Protein AF-A0A950J963-F1 (afdb_monomer)

Nearest PDB structures (foldseek):
  1vkc-assembly1_A  TM=6.703E-01  e=1.085E-02  Pyrococcus furiosus
  8xjf-assembly1_A-2  TM=7.712E-01  e=2.510E-02  Arabidopsis thaliana
  5nnr-assembly2_E  TM=6.615E-01  e=2.510E-02  Thermochaetoides thermophila
  8xj9-assembly1_A  TM=7.400E-01  e=4.301E-02  Arabidopsis thaliana
  7ovv-assembly1_B  TM=6.170E-01  e=5.465E-02  Arabidopsis thaliana

Mean predicted aligned error: 8.33 Å

Solvent-accessible surface area (backbone atoms only — not com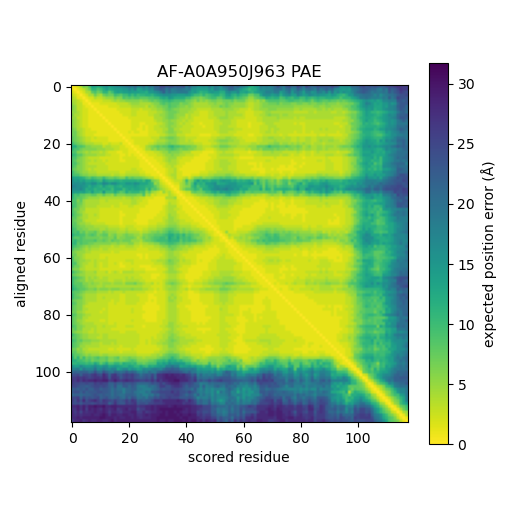parable to full-atom values): 7089 Å² total; per-residue (Å²): 130,88,87,75,81,82,56,62,71,60,54,52,52,49,53,47,41,27,66,67,35,88,82,39,31,40,66,50,76,36,72,41,86,30,99,88,68,57,62,37,84,41,24,40,35,31,34,33,56,43,72,42,96,89,56,90,52,58,34,34,31,60,77,43,76,52,54,45,88,95,35,76,73,41,55,65,51,51,50,49,55,52,39,51,52,23,55,75,73,70,31,54,49,35,48,93,65,29,30,74,50,99,73,89,46,76,40,66,62,67,71,82,77,77,69,84,86,124

Foldseek 3Di:
DDDDDDPVVVVVVVVCCQPPVPQFWHKDFDWDQDPVPGTDTFWMWRWTWDADPVDRAIAIETPDTDGHPPPPVVRVVNVVVVQVVCVVVPHFYQYPQWGDDPPRDTDRCPPPPDDDPD

Structure (mmCIF, N/CA/C/O backbone):
data_AF-A0A950J963-F1
#
_entry.id   AF-A0A950J963-F1
#
loop_
_atom_site.group_PDB
_atom_site.id
_atom_site.type_symbol
_atom_site.label_atom_id
_atom_site.label_alt_id
_atom_site.label_comp_id
_atom_site.label_asym_id
_atom_site.label_entity_id
_atom_site.label_seq_id
_atom_site.pdbx_PDB_ins_code
_atom_site.Cartn_x
_atom_site.Cartn_y
_atom_site.Cartn_z
_atom_site.occupancy
_atom_site.B_iso_or_equiv
_atom_site.auth_seq_id
_atom_site.auth_comp_id
_atom_site.auth_asym_id
_atom_site.auth_atom_id
_atom_site.pdbx_PDB_model_num
ATOM 1 N N . MET A 1 1 ? 23.996 -13.993 7.944 1.00 50.50 1 MET A N 1
ATOM 2 C CA . MET A 1 1 ? 23.082 -13.580 6.858 1.00 50.50 1 MET A CA 1
ATOM 3 C C . MET A 1 1 ? 21.737 -14.232 7.137 1.00 50.50 1 MET A C 1
ATOM 5 O O . MET A 1 1 ? 21.720 -15.429 7.393 1.00 50.50 1 MET A O 1
ATOM 9 N N . LEU A 1 2 ? 20.649 -13.463 7.211 1.00 43.34 2 LEU A N 1
ATOM 10 C CA . LEU A 1 2 ? 19.320 -14.015 7.487 1.00 43.34 2 LEU A CA 1
ATOM 11 C C . LEU A 1 2 ? 18.828 -14.739 6.220 1.00 43.34 2 LEU A C 1
ATOM 13 O O . LEU A 1 2 ? 18.625 -14.097 5.192 1.00 43.34 2 LEU A O 1
ATOM 17 N N . HIS A 1 3 ? 18.692 -16.066 6.263 1.00 61.62 3 HIS A N 1
ATOM 18 C CA . HIS A 1 3 ? 18.125 -16.840 5.156 1.00 61.62 3 HIS A CA 1
ATOM 19 C C . HIS A 1 3 ? 16.601 -16.886 5.295 1.00 61.62 3 HIS A C 1
ATOM 21 O O . HIS A 1 3 ? 16.061 -17.676 6.065 1.00 61.62 3 HIS A O 1
ATOM 27 N N . CYS A 1 4 ? 15.909 -16.030 4.544 1.00 73.38 4 CYS A N 1
ATOM 28 C CA . CYS A 1 4 ? 14.447 -15.960 4.509 1.00 73.38 4 CYS A CA 1
ATOM 29 C C . CYS A 1 4 ? 13.946 -16.274 3.094 1.00 73.38 4 CYS A C 1
ATOM 31 O O . CYS A 1 4 ? 13.696 -15.347 2.321 1.00 73.38 4 CYS A O 1
ATOM 33 N N . PRO A 1 5 ? 13.844 -17.561 2.712 1.00 85.25 5 PRO A N 1
ATOM 34 C CA . PRO A 1 5 ? 13.342 -17.927 1.395 1.00 85.25 5 PRO A CA 1
ATOM 35 C C . PRO A 1 5 ? 11.904 -17.430 1.211 1.00 85.25 5 PRO A C 1
ATOM 37 O O . PRO A 1 5 ? 11.073 -17.512 2.118 1.00 85.25 5 PRO A O 1
ATOM 40 N N . ILE A 1 6 ? 11.607 -16.913 0.018 1.00 85.38 6 ILE A N 1
ATOM 41 C CA . ILE A 1 6 ? 10.263 -16.448 -0.327 1.00 85.38 6 ILE A CA 1
ATOM 42 C C . ILE A 1 6 ? 9.351 -17.665 -0.491 1.00 85.38 6 ILE A C 1
ATOM 44 O O . ILE A 1 6 ? 9.537 -18.486 -1.386 1.00 85.38 6 ILE A O 1
ATOM 48 N N . ALA A 1 7 ? 8.325 -17.762 0.351 1.00 92.31 7 ALA A N 1
ATOM 49 C CA . ALA A 1 7 ? 7.273 -18.757 0.200 1.00 92.31 7 ALA A CA 1
ATOM 50 C C . ALA A 1 7 ? 6.228 -18.265 -0.817 1.00 92.31 7 ALA A C 1
ATOM 52 O O . ALA A 1 7 ? 5.271 -17.587 -0.444 1.00 92.31 7 ALA A O 1
ATOM 53 N N . HIS A 1 8 ? 6.393 -18.624 -2.094 1.00 92.38 8 HIS A N 1
ATOM 54 C CA . HIS A 1 8 ? 5.565 -18.120 -3.203 1.00 92.38 8 HIS A CA 1
ATOM 55 C C . HIS A 1 8 ? 4.053 -18.227 -2.961 1.00 92.38 8 HIS A C 1
ATOM 57 O O . HIS A 1 8 ? 3.327 -17.266 -3.201 1.00 92.38 8 HIS A O 1
ATOM 63 N N . ALA A 1 9 ? 3.580 -19.359 -2.428 1.00 94.38 9 ALA A N 1
ATOM 64 C CA . ALA A 1 9 ? 2.162 -19.560 -2.128 1.00 94.38 9 ALA A CA 1
ATOM 65 C C . ALA A 1 9 ? 1.636 -18.561 -1.083 1.00 94.38 9 ALA A C 1
ATOM 67 O O . ALA A 1 9 ? 0.550 -18.011 -1.248 1.00 94.38 9 ALA A O 1
ATOM 68 N N . LYS A 1 10 ? 2.426 -18.273 -0.038 1.00 93.31 10 LYS A N 1
ATOM 69 C CA . LYS A 1 10 ? 2.069 -17.278 0.983 1.00 93.31 10 LYS A CA 1
ATOM 70 C C . LYS A 1 10 ? 2.074 -15.867 0.405 1.00 93.31 10 LYS A C 1
ATOM 72 O O . LYS A 1 10 ? 1.155 -15.104 0.672 1.00 93.31 10 LYS A O 1
ATOM 77 N N . SER A 1 11 ? 3.075 -15.533 -0.408 1.00 90.62 11 SER A N 1
ATOM 78 C CA . SER A 1 11 ? 3.151 -14.226 -1.067 1.00 90.62 11 SER A CA 1
ATOM 79 C C . SER A 1 11 ? 1.963 -13.986 -1.998 1.00 90.62 11 SER A C 1
ATOM 81 O O . SER A 1 11 ? 1.359 -12.920 -1.947 1.00 90.62 11 SER A O 1
ATOM 83 N N . LEU A 1 12 ? 1.587 -14.982 -2.806 1.00 93.44 12 LEU A N 1
ATOM 84 C CA . LEU A 1 12 ? 0.440 -14.873 -3.705 1.00 93.44 12 LEU A CA 1
ATOM 85 C C . LEU A 1 12 ? -0.881 -14.761 -2.936 1.00 93.44 12 LEU A C 1
ATOM 87 O O . LEU A 1 12 ? -1.715 -13.927 -3.283 1.00 93.44 12 LEU A O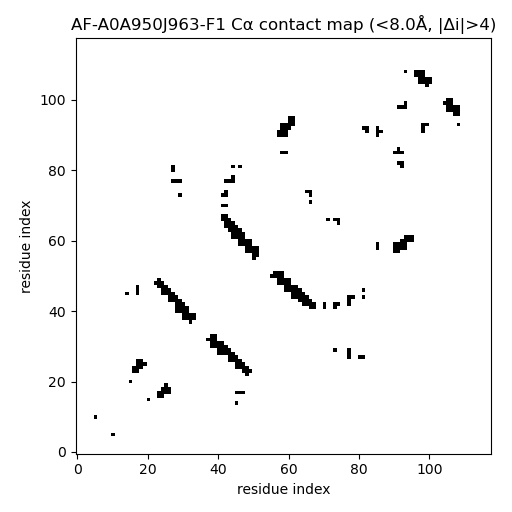 1
ATOM 91 N N . ALA A 1 13 ? -1.061 -15.573 -1.890 1.00 94.56 13 ALA A N 1
ATOM 92 C CA . ALA A 1 13 ? -2.238 -15.494 -1.031 1.00 94.56 13 ALA A CA 1
ATOM 93 C C . ALA A 1 13 ? -2.372 -14.103 -0.398 1.00 94.56 13 ALA A C 1
ATOM 95 O O . ALA A 1 13 ? -3.466 -13.552 -0.369 1.00 94.56 13 ALA A O 1
ATOM 96 N N . GLU A 1 14 ? -1.260 -13.505 0.032 1.00 93.81 14 GLU A N 1
ATOM 97 C CA . GLU A 1 14 ? -1.267 -12.167 0.613 1.00 93.81 14 GLU A CA 1
ATOM 98 C C . GLU A 1 14 ? -1.625 -11.083 -0.405 1.00 93.81 14 GLU A C 1
ATOM 100 O O . GLU A 1 14 ? -2.459 -10.229 -0.114 1.00 93.81 14 GLU A O 1
ATOM 105 N N . VAL A 1 15 ? -1.050 -11.134 -1.610 1.00 93.56 15 VAL A N 1
ATOM 106 C CA . VAL A 1 15 ? -1.408 -10.203 -2.693 1.00 93.56 15 VAL A CA 1
ATOM 107 C C . VAL A 1 15 ? -2.893 -10.318 -3.022 1.00 93.56 15 VAL A C 1
ATOM 109 O O . VAL A 1 15 ? -3.579 -9.303 -3.118 1.00 93.56 15 VAL A O 1
ATOM 112 N N . ARG A 1 16 ? -3.407 -11.549 -3.146 1.00 95.00 16 ARG A N 1
ATOM 113 C CA . ARG A 1 16 ? -4.833 -11.789 -3.385 1.00 95.00 16 ARG A CA 1
ATOM 114 C C . ARG A 1 16 ? -5.680 -11.197 -2.266 1.00 95.00 16 ARG A C 1
ATOM 116 O O . ARG A 1 16 ? -6.653 -10.522 -2.566 1.00 95.00 16 ARG A O 1
ATOM 123 N N . ARG A 1 17 ? -5.296 -11.409 -1.008 1.00 95.25 17 ARG A N 1
ATOM 124 C CA . ARG A 1 17 ? -6.025 -10.885 0.148 1.00 95.25 17 ARG A CA 1
ATOM 125 C C . ARG A 1 17 ? -6.112 -9.360 0.100 1.00 95.25 17 ARG A C 1
ATOM 127 O O . ARG A 1 17 ? -7.198 -8.811 0.190 1.00 95.25 17 ARG A O 1
ATOM 134 N N . VAL A 1 18 ? -4.987 -8.678 -0.127 1.00 94.88 18 VAL A N 1
ATOM 135 C CA . VAL A 1 18 ? -4.937 -7.205 -0.233 1.00 94.88 18 VAL A CA 1
ATOM 136 C C . VAL A 1 18 ? -5.793 -6.666 -1.379 1.00 94.88 18 VAL A C 1
ATOM 138 O O . VAL A 1 18 ? -6.362 -5.593 -1.246 1.00 94.88 18 VAL A O 1
ATOM 141 N N . VAL A 1 19 ? -5.874 -7.369 -2.508 1.00 92.88 19 VAL A N 1
ATOM 142 C CA . VAL A 1 19 ? -6.554 -6.855 -3.710 1.00 92.88 19 VAL A CA 1
ATOM 143 C C . VAL A 1 19 ? -8.025 -7.271 -3.790 1.00 92.88 19 VAL A C 1
ATOM 145 O O . VAL A 1 19 ? -8.826 -6.561 -4.392 1.00 92.88 19 VAL A O 1
ATOM 148 N N . CYS A 1 20 ? -8.389 -8.427 -3.237 1.00 93.12 20 CYS A N 1
ATOM 149 C CA . CYS A 1 20 ? -9.707 -9.028 -3.435 1.00 93.12 20 CYS A CA 1
ATOM 150 C C . CYS A 1 20 ? -10.608 -8.973 -2.199 1.00 93.12 20 CYS A C 1
ATOM 152 O O . CYS A 1 20 ? -11.829 -9.002 -2.360 1.00 93.12 20 CYS A O 1
ATOM 154 N N . ASP A 1 21 ? -10.050 -8.911 -0.989 1.00 93.75 21 ASP A N 1
ATOM 155 C CA . ASP A 1 21 ? -10.860 -8.945 0.226 1.00 93.75 21 ASP A CA 1
ATOM 156 C C . ASP A 1 21 ? -11.315 -7.522 0.567 1.00 93.75 21 ASP A C 1
ATOM 158 O O . ASP A 1 21 ? -10.515 -6.663 0.940 1.00 93.75 21 ASP A O 1
ATOM 162 N N . ARG A 1 22 ? -12.626 -7.289 0.428 1.00 83.12 22 ARG A N 1
ATOM 163 C CA . ARG A 1 22 ? -13.277 -5.967 0.436 1.00 83.12 22 ARG A CA 1
ATOM 164 C C . ARG A 1 22 ? -12.919 -5.075 1.629 1.00 83.12 22 ARG A C 1
ATOM 166 O O . ARG A 1 22 ? -12.830 -3.865 1.459 1.00 83.12 22 ARG A O 1
ATOM 173 N N . ASP A 1 23 ? -12.692 -5.675 2.792 1.00 86.62 23 ASP A N 1
ATOM 174 C CA . ASP A 1 23 ? -12.451 -4.961 4.051 1.00 86.62 23 ASP A CA 1
ATOM 175 C C . ASP A 1 23 ? -11.017 -5.150 4.568 1.00 86.62 23 ASP A C 1
ATOM 177 O O . ASP A 1 23 ? -10.696 -4.770 5.693 1.00 86.62 23 ASP A O 1
ATOM 181 N N . TYR A 1 24 ? -10.144 -5.763 3.763 1.00 92.44 24 TYR A N 1
ATOM 182 C CA . TYR A 1 24 ? -8.775 -6.048 4.176 1.00 92.44 24 TYR A CA 1
ATOM 183 C C . TYR A 1 24 ? -7.789 -4.972 3.730 1.00 92.44 24 TYR A C 1
ATOM 185 O O . TYR A 1 24 ? -6.933 -4.560 4.513 1.00 92.44 24 TYR A O 1
ATOM 193 N N . GLY A 1 25 ? -7.871 -4.521 2.480 1.00 93.25 25 GLY A N 1
ATOM 194 C CA . GLY A 1 25 ? -6.862 -3.634 1.923 1.00 93.25 25 GLY A CA 1
ATOM 195 C C . GLY A 1 25 ? -7.133 -3.194 0.495 1.00 93.25 25 GLY A C 1
ATOM 196 O O . GLY A 1 25 ? -8.203 -3.427 -0.062 1.00 93.25 25 GLY A O 1
ATOM 197 N N . PHE A 1 26 ? -6.143 -2.526 -0.085 1.00 94.44 26 PHE A N 1
ATOM 198 C CA . PHE A 1 26 ? -6.124 -2.175 -1.499 1.00 94.44 26 PHE A CA 1
ATOM 199 C C . PHE A 1 26 ? -4.682 -2.068 -1.997 1.00 94.44 26 PHE A C 1
ATOM 201 O O . PHE A 1 26 ? -3.727 -2.046 -1.220 1.00 94.44 26 PHE A O 1
ATOM 208 N N . ALA A 1 27 ? -4.501 -1.990 -3.314 1.00 96.12 27 ALA A N 1
ATOM 209 C CA . ALA A 1 27 ? -3.190 -1.765 -3.903 1.00 96.12 27 ALA A CA 1
ATOM 210 C C . ALA A 1 27 ? -3.245 -0.725 -5.018 1.00 96.12 27 ALA A C 1
ATOM 212 O O . ALA A 1 27 ? -4.159 -0.723 -5.841 1.00 96.12 27 ALA A O 1
ATOM 213 N N . TYR A 1 28 ? -2.210 0.111 -5.078 1.00 96.00 28 TYR A N 1
ATOM 214 C CA . TYR A 1 28 ? -1.968 1.015 -6.197 1.00 96.00 28 TYR A CA 1
ATOM 215 C C . TYR A 1 28 ? -0.770 0.560 -7.019 1.00 96.00 28 TYR A C 1
ATOM 217 O O . TYR A 1 28 ? 0.218 0.030 -6.495 1.00 96.00 28 TYR A O 1
ATOM 225 N N . LEU A 1 29 ? -0.858 0.817 -8.322 1.00 96.12 29 LEU A N 1
ATOM 226 C CA . LEU A 1 29 ? 0.172 0.535 -9.309 1.00 96.12 29 LEU A CA 1
ATOM 227 C C . LEU A 1 29 ? 0.609 1.848 -9.961 1.00 96.12 29 LEU A C 1
ATOM 229 O O . LEU A 1 29 ? -0.213 2.606 -10.468 1.00 96.12 29 LEU A O 1
ATOM 233 N N . ALA A 1 30 ? 1.913 2.106 -9.974 1.00 96.19 30 ALA A N 1
ATOM 234 C CA . ALA A 1 30 ? 2.498 3.155 -10.791 1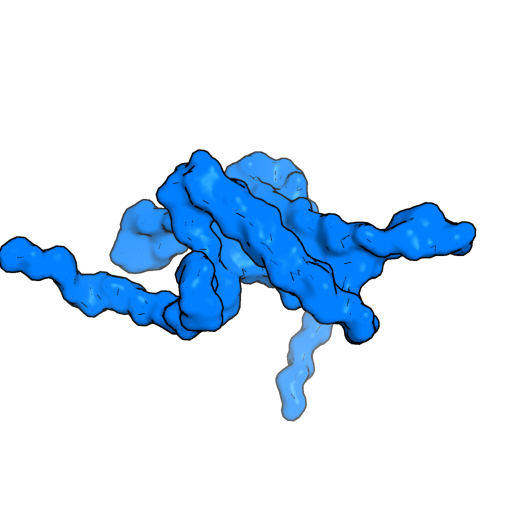.00 96.19 30 ALA A CA 1
ATOM 235 C C . ALA A 1 30 ? 2.851 2.546 -12.145 1.00 96.19 30 ALA A C 1
ATOM 237 O O . ALA A 1 30 ? 3.703 1.656 -12.226 1.00 96.19 30 ALA A O 1
ATOM 238 N N . LEU A 1 31 ? 2.189 3.025 -13.192 1.00 95.44 31 LEU A N 1
ATOM 239 C CA . LEU A 1 31 ? 2.400 2.579 -14.561 1.00 95.44 31 LEU A CA 1
ATOM 240 C C . LEU A 1 31 ? 3.140 3.663 -15.343 1.00 95.44 31 LEU A C 1
ATOM 242 O O . LEU A 1 31 ? 2.844 4.851 -15.216 1.00 95.44 31 LEU A O 1
ATOM 246 N N . GLU A 1 32 ? 4.112 3.248 -16.142 1.00 93.00 32 GLU A N 1
ATOM 247 C CA . GLU A 1 32 ? 4.835 4.103 -17.078 1.00 93.00 32 GLU A CA 1
ATOM 248 C C . GLU A 1 32 ? 4.578 3.613 -18.502 1.00 93.00 32 GLU A C 1
ATOM 250 O O . GLU A 1 32 ? 4.528 2.406 -18.741 1.00 93.00 32 GLU A O 1
ATOM 255 N N . GLY A 1 33 ? 4.400 4.542 -19.444 1.00 91.81 33 GLY A N 1
ATOM 256 C CA . GLY A 1 33 ? 4.262 4.193 -20.854 1.00 91.81 33 GLY A CA 1
ATOM 257 C C . GLY A 1 33 ? 5.523 3.499 -21.366 1.00 91.81 33 GLY A C 1
ATOM 258 O O . GLY A 1 33 ? 6.628 4.015 -21.206 1.00 91.81 33 GLY A O 1
ATOM 259 N N . ASP A 1 34 ? 5.350 2.340 -21.990 1.00 84.06 34 ASP A N 1
ATOM 260 C CA . ASP A 1 34 ? 6.419 1.575 -22.623 1.00 84.06 34 ASP A CA 1
ATOM 261 C C . ASP A 1 34 ? 6.026 1.325 -24.079 1.00 84.06 34 ASP A C 1
ATOM 263 O O . ASP A 1 34 ? 4.995 0.718 -24.360 1.00 84.06 34 ASP A O 1
ATOM 267 N N . SER A 1 35 ? 6.838 1.787 -25.027 1.00 76.25 35 SER A N 1
ATOM 268 C CA . SER A 1 35 ? 6.534 1.651 -26.455 1.00 76.25 35 SER A CA 1
ATOM 269 C C . SER A 1 35 ? 6.498 0.199 -26.941 1.00 76.25 35 SER A C 1
ATOM 271 O O . SER A 1 35 ? 5.934 -0.066 -28.000 1.00 76.25 35 SER A O 1
ATOM 273 N N . ARG A 1 36 ? 7.075 -0.746 -26.187 1.00 77.94 36 ARG A N 1
ATOM 274 C CA . ARG A 1 36 ? 7.096 -2.178 -26.521 1.00 77.94 36 ARG A CA 1
ATOM 275 C C . ARG A 1 36 ? 5.966 -2.960 -25.862 1.00 77.94 36 ARG A C 1
ATOM 277 O O . ARG A 1 36 ? 5.517 -3.951 -26.424 1.00 77.94 36 ARG A O 1
ATOM 284 N N . PHE A 1 37 ? 5.535 -2.535 -24.676 1.00 72.81 37 PHE A N 1
ATOM 285 C CA . PHE A 1 37 ? 4.594 -3.290 -23.836 1.00 72.81 37 PHE A CA 1
ATOM 286 C C . PHE A 1 37 ? 3.319 -2.508 -23.475 1.00 72.81 37 PHE A C 1
ATOM 288 O O . PHE A 1 37 ? 2.490 -2.990 -22.708 1.00 72.81 37 PHE A O 1
ATOM 295 N N . GLY A 1 38 ? 3.147 -1.298 -24.011 1.00 87.25 38 GLY A N 1
ATOM 296 C CA . GLY A 1 38 ? 2.060 -0.376 -23.687 1.00 87.25 38 GLY A CA 1
ATOM 297 C C . GLY A 1 38 ? 2.270 0.289 -22.329 1.00 87.25 38 GLY A C 1
ATOM 298 O O . GLY A 1 38 ? 2.621 1.466 -22.250 1.00 87.25 38 GLY A O 1
ATOM 299 N N . GLN A 1 39 ? 2.075 -0.468 -21.251 1.00 91.50 39 GLN A N 1
ATOM 300 C CA . GLN A 1 39 ? 2.252 0.008 -19.881 1.00 91.50 39 GLN A CA 1
ATOM 301 C C . GLN A 1 39 ? 3.143 -0.940 -19.090 1.00 91.50 39 GLN A C 1
ATOM 303 O O . GLN A 1 39 ? 2.937 -2.152 -19.057 1.00 91.50 39 GLN A O 1
ATOM 308 N N . ARG A 1 40 ? 4.124 -0.363 -18.402 1.00 92.69 40 ARG A N 1
ATOM 309 C CA . ARG A 1 40 ? 5.047 -1.074 -17.528 1.00 92.69 40 ARG A CA 1
ATOM 310 C C . ARG A 1 40 ? 4.781 -0.709 -16.076 1.00 92.69 40 ARG A C 1
ATOM 312 O O . ARG A 1 40 ? 4.758 0.467 -15.720 1.00 92.69 40 ARG A O 1
ATOM 319 N N . LEU A 1 41 ? 4.670 -1.721 -15.218 1.00 93.88 41 LEU A N 1
ATOM 320 C CA . LEU A 1 41 ? 4.651 -1.533 -13.770 1.00 93.88 41 LEU A CA 1
ATOM 321 C C . LEU A 1 41 ? 6.026 -1.057 -13.280 1.00 93.88 41 LEU A C 1
ATOM 323 O O . LEU A 1 41 ? 7.027 -1.760 -13.436 1.00 93.88 41 LEU A O 1
ATOM 327 N N . VAL A 1 42 ? 6.069 0.127 -12.671 1.00 95.81 42 VAL A N 1
ATOM 328 C CA . VAL A 1 42 ? 7.301 0.743 -12.149 1.00 95.81 42 VAL A CA 1
ATOM 329 C C . VAL A 1 42 ? 7.299 0.945 -10.635 1.00 95.81 42 VAL A C 1
ATOM 331 O O . VAL A 1 42 ? 8.324 1.310 -10.060 1.00 95.81 42 VAL A O 1
ATOM 334 N N . GLY A 1 43 ? 6.182 0.671 -9.967 1.00 96.25 43 GLY A N 1
ATOM 335 C CA . GLY A 1 43 ? 6.096 0.662 -8.512 1.00 96.25 43 GLY A CA 1
ATOM 336 C C . GLY A 1 43 ? 4.715 0.266 -8.022 1.00 96.25 43 GLY A C 1
ATOM 337 O O . GLY A 1 43 ? 3.744 0.318 -8.774 1.00 96.25 43 GLY A O 1
ATOM 338 N N . THR A 1 44 ? 4.624 -0.127 -6.759 1.00 97.12 44 THR A N 1
ATOM 339 C CA . THR A 1 44 ? 3.352 -0.468 -6.124 1.00 97.12 44 THR A CA 1
ATOM 340 C C . THR A 1 44 ? 3.416 -0.249 -4.621 1.00 97.12 44 THR A C 1
ATOM 342 O O . THR A 1 44 ? 4.475 -0.384 -4.000 1.00 97.12 44 THR A O 1
ATOM 345 N N . ILE A 1 45 ? 2.264 0.089 -4.053 1.00 96.50 45 ILE A N 1
ATOM 346 C CA . ILE A 1 45 ? 1.998 0.026 -2.622 1.00 96.50 45 ILE A CA 1
ATOM 347 C C . ILE A 1 45 ? 0.774 -0.861 -2.411 1.00 96.50 45 ILE A C 1
ATOM 349 O O . ILE A 1 45 ? -0.230 -0.691 -3.102 1.00 96.50 45 ILE A O 1
ATOM 353 N N . GLY A 1 46 ? 0.880 -1.811 -1.489 1.00 96.81 46 GLY A N 1
ATOM 354 C CA . GLY A 1 46 ? -0.249 -2.564 -0.959 1.00 96.81 46 GLY A CA 1
ATOM 355 C C . GLY A 1 46 ? -0.503 -2.084 0.453 1.00 96.81 46 GLY A C 1
ATOM 356 O O . GLY A 1 46 ? 0.425 -2.076 1.261 1.00 96.81 46 GLY A O 1
ATOM 357 N N . THR A 1 47 ? -1.723 -1.666 0.743 1.00 95.88 47 THR A N 1
ATOM 358 C CA . THR A 1 47 ? -2.141 -1.160 2.047 1.00 95.88 47 THR A CA 1
ATOM 359 C C . THR A 1 47 ? -3.156 -2.106 2.662 1.00 95.88 47 THR A C 1
ATOM 361 O O . THR A 1 47 ? -3.968 -2.705 1.962 1.00 95.88 47 THR A O 1
ATOM 364 N N . ILE A 1 48 ? -3.105 -2.246 3.981 1.00 96.19 48 ILE A N 1
ATOM 365 C CA . ILE A 1 48 ? -4.058 -3.044 4.753 1.00 96.19 48 ILE A CA 1
ATOM 366 C C . ILE A 1 48 ? -4.683 -2.193 5.845 1.00 96.19 48 ILE A C 1
ATOM 368 O O . ILE A 1 48 ? -4.014 -1.323 6.407 1.00 96.19 48 ILE A O 1
ATOM 372 N N . PHE A 1 49 ? -5.952 -2.450 6.131 1.00 94.31 49 PHE A N 1
ATOM 373 C CA . PHE A 1 49 ? -6.684 -1.852 7.235 1.00 94.31 49 PHE A CA 1
ATOM 374 C C . PHE A 1 49 ? -6.506 -2.726 8.475 1.00 94.31 49 PHE A C 1
ATOM 376 O O . PHE A 1 49 ? -6.796 -3.924 8.447 1.00 94.31 49 PHE A O 1
ATOM 383 N N . VAL A 1 50 ? -5.970 -2.157 9.550 1.00 91.94 50 VAL A N 1
ATOM 384 C CA . VAL A 1 50 ? -5.655 -2.905 10.773 1.00 91.94 50 VAL A CA 1
ATOM 385 C C . VAL A 1 50 ? -6.168 -2.177 12.005 1.00 91.94 50 VAL A C 1
ATOM 387 O O . VAL A 1 50 ? -6.201 -0.946 12.041 1.00 91.94 50 VAL A O 1
ATOM 390 N N . SER A 1 51 ? -6.531 -2.953 13.024 1.00 90.94 51 SER A N 1
ATOM 391 C CA . SER A 1 51 ? -6.786 -2.449 14.368 1.00 90.94 51 SER A CA 1
ATOM 392 C C . SER A 1 51 ? -5.490 -2.397 15.178 1.00 90.94 51 SER A C 1
ATOM 394 O O . SER A 1 51 ? -4.583 -3.225 15.023 1.00 90.94 51 SER A O 1
ATOM 396 N N . TRP A 1 52 ? -5.383 -1.402 16.051 1.00 85.12 52 TRP A N 1
ATOM 397 C CA . TRP A 1 52 ? -4.286 -1.298 16.997 1.00 85.12 52 TRP A CA 1
ATOM 398 C C . TRP A 1 52 ? -4.456 -2.321 18.124 1.00 85.12 52 TRP A C 1
ATOM 400 O O . TRP A 1 52 ? -5.434 -2.315 18.848 1.00 85.12 52 TRP A O 1
ATOM 410 N N . TRP A 1 53 ? -3.464 -3.175 18.353 1.00 81.81 53 TRP A N 1
ATOM 411 C CA . TRP A 1 53 ? -3.515 -4.223 19.387 1.00 81.81 53 TRP A CA 1
ATOM 412 C C . TRP A 1 53 ? -3.769 -3.762 20.839 1.00 81.81 53 TRP A C 1
ATOM 414 O O . TRP A 1 53 ? -4.146 -4.590 21.663 1.00 81.81 53 TRP A O 1
ATOM 424 N N . TYR A 1 54 ? -3.555 -2.483 21.173 1.00 81.19 54 TYR A N 1
ATOM 425 C CA . TYR A 1 54 ? -3.747 -1.940 22.526 1.00 81.19 54 TYR A CA 1
ATOM 426 C C . TYR A 1 54 ? -4.990 -1.042 22.638 1.00 81.19 54 TYR A C 1
ATOM 428 O O . TYR A 1 54 ? -5.152 -0.381 23.660 1.00 81.19 54 TYR A O 1
ATOM 436 N N . GLY A 1 55 ? -5.834 -0.951 21.607 1.00 83.62 55 GLY A N 1
ATOM 437 C CA . GLY A 1 55 ? -7.005 -0.077 21.639 1.00 83.62 55 GLY A CA 1
ATOM 438 C C . GLY A 1 55 ? -7.953 -0.292 20.466 1.00 83.62 55 GLY A C 1
ATOM 439 O O . GLY A 1 55 ? -7.795 -1.223 19.687 1.00 83.62 55 GLY A O 1
ATOM 440 N N . ASP A 1 56 ? -8.925 0.602 20.331 1.00 89.06 56 ASP A N 1
ATOM 441 C CA . ASP A 1 56 ? -9.973 0.489 19.306 1.00 89.06 56 ASP A CA 1
ATOM 442 C C . ASP A 1 56 ? -9.656 1.291 18.031 1.00 89.06 56 ASP A C 1
ATOM 444 O O . ASP A 1 56 ? -10.447 1.335 17.086 1.00 89.06 56 ASP A O 1
ATOM 448 N N . ASP A 1 57 ? -8.490 1.941 17.987 1.00 88.44 57 ASP A N 1
ATOM 449 C CA . ASP A 1 57 ? -8.061 2.739 16.843 1.00 88.44 57 ASP A CA 1
ATOM 450 C C . ASP A 1 57 ? -7.755 1.865 15.624 1.00 88.44 57 ASP A C 1
ATOM 452 O O . ASP A 1 57 ? -7.161 0.787 15.724 1.00 88.44 57 ASP A O 1
ATOM 456 N N . HIS A 1 58 ? -8.109 2.382 14.450 1.00 90.88 58 HIS A N 1
ATOM 457 C CA . HIS A 1 58 ? -7.845 1.748 13.165 1.00 90.88 58 HIS A CA 1
ATOM 458 C C . HIS A 1 58 ? -6.988 2.645 12.277 1.00 90.88 58 HIS A C 1
ATOM 460 O O . HIS A 1 58 ? -7.074 3.874 12.331 1.00 90.88 58 HIS A O 1
ATOM 466 N N . PHE A 1 59 ? -6.161 2.031 11.437 1.00 92.31 59 PHE A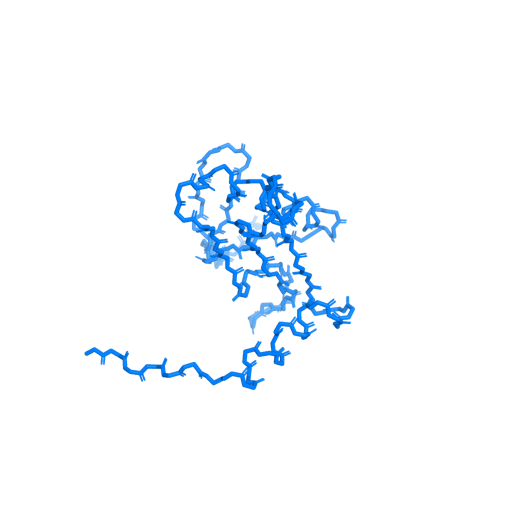 N 1
ATOM 467 C CA . PHE A 1 59 ? -5.297 2.747 10.503 1.00 92.31 59 PHE A CA 1
ATOM 468 C C . PHE A 1 59 ? -4.968 1.898 9.279 1.00 92.31 59 PHE A C 1
ATOM 470 O O . PHE A 1 59 ? -5.034 0.667 9.311 1.00 92.31 59 PHE A O 1
ATOM 477 N N . PHE A 1 60 ? -4.570 2.566 8.198 1.00 94.25 60 PHE A N 1
ATOM 478 C CA . PHE A 1 60 ? -3.949 1.897 7.063 1.00 94.25 60 PHE A CA 1
ATOM 479 C C . PHE A 1 60 ? -2.443 1.779 7.269 1.00 94.25 60 PHE A 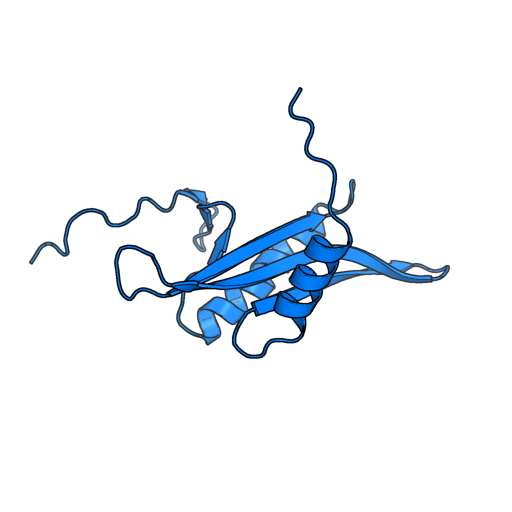C 1
ATOM 481 O O . PHE A 1 60 ? -1.796 2.719 7.734 1.00 94.25 60 PHE A O 1
ATOM 488 N N . THR A 1 61 ? -1.864 0.652 6.868 1.00 94.12 61 THR A N 1
ATOM 489 C CA . THR A 1 61 ? -0.410 0.448 6.856 1.00 94.12 61 THR A CA 1
ATOM 490 C C . THR A 1 61 ? 0.050 -0.292 5.613 1.00 94.12 61 THR A C 1
ATOM 492 O O . THR A 1 61 ? -0.749 -0.965 4.962 1.00 94.12 61 THR A O 1
ATOM 495 N N . ASP A 1 62 ? 1.321 -0.145 5.244 1.00 93.69 62 ASP A N 1
ATOM 496 C CA . ASP A 1 62 ? 1.877 -0.834 4.087 1.00 93.69 62 ASP A CA 1
ATOM 497 C C . ASP A 1 62 ? 2.135 -2.314 4.381 1.00 93.69 62 ASP A C 1
ATOM 499 O O . ASP A 1 62 ? 2.771 -2.696 5.362 1.00 93.69 62 ASP A O 1
ATOM 503 N N . ARG A 1 63 ? 1.666 -3.165 3.472 1.00 94.00 63 ARG A N 1
ATOM 504 C CA . ARG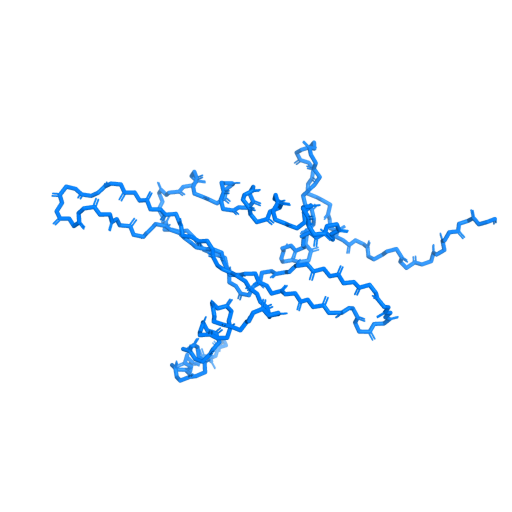 A 1 63 ? 2.053 -4.572 3.400 1.00 94.00 63 ARG A CA 1
ATOM 505 C C . ARG A 1 63 ? 3.254 -4.781 2.491 1.00 94.00 63 ARG A C 1
ATOM 507 O O . ARG A 1 63 ? 4.087 -5.648 2.747 1.00 94.00 63 ARG A O 1
ATOM 514 N N . TRP A 1 64 ? 3.335 -3.970 1.442 1.00 93.75 64 TRP A N 1
ATOM 515 C CA . TRP A 1 64 ? 4.519 -3.798 0.617 1.00 93.75 64 TRP A CA 1
ATOM 516 C C . TRP A 1 64 ? 4.561 -2.375 0.076 1.00 93.75 64 TRP A C 1
ATOM 518 O O . TRP A 1 64 ? 3.524 -1.768 -0.198 1.00 93.75 64 TRP A O 1
ATOM 528 N N . PHE A 1 65 ? 5.768 -1.871 -0.155 1.00 94.25 65 PHE A N 1
ATOM 529 C CA . PHE A 1 65 ? 5.972 -0.623 -0.867 1.00 94.25 65 PHE A CA 1
ATOM 530 C C . PHE A 1 65 ? 7.323 -0.639 -1.579 1.00 94.25 65 PHE A C 1
ATOM 532 O O . PHE A 1 65 ? 8.373 -0.701 -0.939 1.00 94.25 65 PHE A O 1
ATOM 539 N N . PHE A 1 66 ? 7.310 -0.605 -2.911 1.00 92.25 66 PHE A N 1
ATOM 540 C CA . PHE A 1 66 ? 8.541 -0.577 -3.697 1.00 92.25 66 PHE A CA 1
ATOM 541 C C . PHE A 1 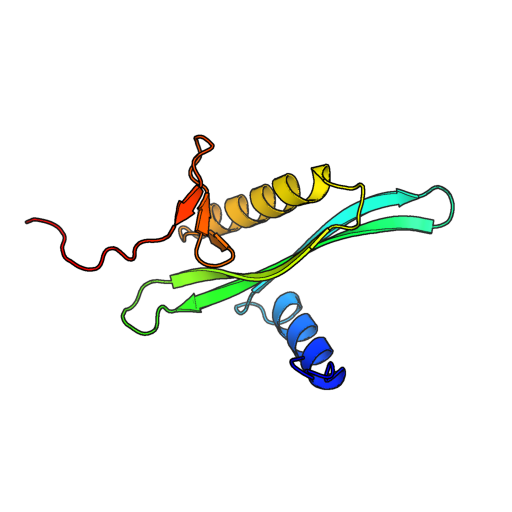66 ? 8.368 0.149 -5.029 1.00 92.25 66 PHE A C 1
ATOM 543 O O . PHE A 1 66 ? 7.288 0.208 -5.616 1.00 92.25 66 PHE A O 1
ATOM 550 N N . THR A 1 67 ? 9.481 0.680 -5.527 1.00 95.75 67 THR A N 1
ATOM 551 C CA . THR A 1 67 ? 9.600 1.318 -6.840 1.00 95.75 67 THR A CA 1
ATOM 552 C C . THR A 1 67 ? 10.846 0.800 -7.535 1.00 95.75 67 THR A C 1
ATOM 554 O O . THR A 1 67 ? 11.862 0.569 -6.876 1.00 95.75 67 THR A O 1
ATOM 557 N N . LEU A 1 68 ? 10.806 0.671 -8.858 1.00 94.00 68 LEU A N 1
ATOM 558 C CA . LEU A 1 68 ? 11.982 0.288 -9.628 1.00 94.00 68 LEU A CA 1
ATOM 559 C C . LEU A 1 68 ? 13.092 1.357 -9.528 1.00 94.00 68 LEU A C 1
ATOM 561 O O . LEU A 1 68 ? 12.800 2.557 -9.426 1.00 94.00 68 LEU A O 1
ATOM 565 N N . PRO A 1 69 ? 14.375 0.952 -9.598 1.00 93.75 69 PRO A N 1
ATOM 566 C CA . PRO A 1 69 ? 15.490 1.890 -9.693 1.00 93.75 69 PRO A CA 1
ATOM 567 C C . PRO A 1 69 ? 15.291 2.900 -10.833 1.00 93.75 69 PRO A C 1
ATOM 569 O O . PRO A 1 69 ? 14.822 2.556 -11.914 1.00 93.75 69 PRO A O 1
ATOM 572 N N . GLY A 1 70 ? 15.622 4.171 -10.589 1.00 93.38 70 GLY A N 1
ATOM 573 C CA . GLY A 1 70 ? 15.446 5.247 -11.576 1.00 93.38 70 GLY A CA 1
ATOM 574 C C . GLY A 1 70 ? 14.015 5.791 -11.712 1.00 93.38 70 GLY A C 1
ATOM 575 O O . GLY A 1 70 ? 13.777 6.664 -12.546 1.00 93.38 70 GLY A O 1
ATOM 576 N N . ARG A 1 71 ? 13.061 5.332 -10.888 1.00 93.94 71 ARG A N 1
ATOM 577 C CA . ARG A 1 71 ? 11.654 5.786 -10.893 1.00 93.94 71 ARG A CA 1
ATOM 578 C C . ARG A 1 71 ? 11.241 6.427 -9.570 1.00 93.94 71 ARG A C 1
ATOM 580 O O . ARG A 1 71 ? 10.169 6.174 -9.031 1.00 93.94 71 ARG A O 1
ATOM 587 N N . ARG A 1 72 ? 12.097 7.320 -9.056 1.00 90.06 72 ARG A N 1
ATOM 588 C CA . ARG A 1 72 ? 11.894 8.023 -7.771 1.00 90.06 72 ARG A CA 1
ATOM 589 C C . ARG A 1 72 ? 10.587 8.823 -7.701 1.00 90.06 72 ARG A C 1
ATOM 591 O O . ARG A 1 72 ? 10.088 9.063 -6.609 1.00 90.06 72 ARG A O 1
ATOM 598 N N . TRP A 1 73 ? 10.027 9.212 -8.847 1.00 92.19 73 TRP A N 1
ATOM 599 C CA . TRP A 1 73 ? 8.751 9.922 -8.931 1.00 92.19 73 TRP A CA 1
ATOM 600 C C . TRP A 1 73 ? 7.552 9.071 -8.482 1.00 92.19 73 TRP A C 1
ATOM 602 O O . TRP A 1 73 ? 6.554 9.631 -8.031 1.00 92.19 73 TRP A O 1
ATOM 612 N N . ALA A 1 74 ? 7.634 7.738 -8.588 1.00 94.56 74 ALA A N 1
ATOM 613 C CA . ALA A 1 74 ? 6.508 6.845 -8.324 1.00 94.56 74 ALA A CA 1
ATOM 614 C C . ALA A 1 74 ? 6.151 6.790 -6.833 1.00 94.56 74 ALA A C 1
ATOM 616 O O . ALA A 1 74 ? 4.977 6.832 -6.480 1.00 94.56 74 ALA A O 1
ATOM 617 N N . GLY A 1 75 ? 7.156 6.764 -5.952 1.00 92.44 75 GLY A N 1
ATOM 618 C CA . GLY A 1 75 ? 6.960 6.607 -4.509 1.00 92.44 75 GLY A CA 1
ATOM 619 C C . GLY A 1 75 ? 6.065 7.691 -3.892 1.00 92.44 75 GLY A C 1
ATOM 620 O O . GLY A 1 75 ? 5.043 7.355 -3.298 1.00 92.44 75 GLY A O 1
ATOM 621 N N . PRO A 1 76 ? 6.384 8.990 -4.059 1.00 91.88 76 PRO A N 1
ATOM 622 C CA . PRO A 1 76 ? 5.552 10.071 -3.536 1.00 91.88 76 PRO A CA 1
ATOM 623 C C . PRO A 1 76 ? 4.117 10.072 -4.075 1.00 91.88 76 PRO A C 1
ATOM 625 O O . PRO A 1 76 ? 3.213 10.445 -3.335 1.00 91.88 76 PRO A O 1
ATOM 628 N N . ARG A 1 77 ? 3.902 9.653 -5.330 1.00 93.62 77 ARG A N 1
ATOM 629 C CA . ARG A 1 77 ? 2.561 9.579 -5.933 1.00 93.62 77 ARG A CA 1
ATOM 630 C C . ARG A 1 77 ? 1.750 8.419 -5.365 1.00 93.62 77 ARG A C 1
ATOM 632 O O . ARG A 1 77 ? 0.629 8.636 -4.938 1.00 93.62 77 ARG A O 1
ATOM 639 N N . LEU A 1 78 ? 2.345 7.229 -5.267 1.00 95.62 78 LEU A N 1
ATOM 640 C CA . LEU A 1 78 ? 1.714 6.064 -4.634 1.00 95.62 78 LEU A CA 1
ATOM 641 C C . LEU A 1 78 ? 1.289 6.362 -3.190 1.00 95.62 78 LEU A C 1
ATOM 643 O O . LEU A 1 78 ? 0.183 6.020 -2.787 1.00 95.62 78 LEU A O 1
ATOM 647 N N . LEU A 1 79 ? 2.151 7.041 -2.427 1.00 94.12 79 LEU A N 1
ATOM 648 C CA . LEU A 1 79 ? 1.831 7.469 -1.064 1.00 94.12 79 LEU A CA 1
ATOM 649 C C . LEU A 1 79 ? 0.717 8.516 -1.018 1.00 94.12 79 LEU A C 1
ATOM 651 O O . LEU A 1 79 ? -0.100 8.470 -0.108 1.00 94.12 79 LEU A O 1
ATOM 655 N N . ALA A 1 80 ? 0.695 9.462 -1.959 1.00 91.12 80 ALA A N 1
ATOM 656 C CA . ALA A 1 80 ? -0.342 10.488 -2.011 1.00 91.12 80 ALA A CA 1
ATOM 657 C C . ALA A 1 80 ? -1.724 9.882 -2.294 1.00 91.12 80 ALA A C 1
ATOM 659 O O . ALA A 1 80 ? -2.680 10.236 -1.612 1.00 91.12 80 ALA A O 1
ATOM 660 N N . GLU A 1 81 ? -1.813 8.934 -3.229 1.00 94.62 81 GLU A N 1
ATOM 661 C CA . GLU A 1 81 ? -3.059 8.212 -3.521 1.00 94.62 81 GLU A CA 1
ATOM 662 C C . GLU A 1 81 ? -3.521 7.378 -2.316 1.00 94.62 81 GLU A C 1
ATOM 664 O O . GLU A 1 81 ? -4.679 7.447 -1.906 1.00 94.62 81 GLU A O 1
ATOM 669 N N . ALA A 1 82 ? -2.604 6.644 -1.676 1.00 94.00 82 ALA A N 1
ATOM 670 C CA . ALA A 1 82 ? -2.927 5.872 -0.478 1.00 94.00 82 ALA A CA 1
ATOM 671 C C . ALA A 1 82 ? -3.394 6.761 0.693 1.00 94.00 82 ALA A C 1
ATOM 673 O O . ALA A 1 82 ? -4.346 6.411 1.391 1.00 94.00 82 ALA A O 1
ATOM 674 N N . ASP A 1 83 ? -2.751 7.915 0.904 1.00 92.38 83 ASP A N 1
ATOM 675 C CA . ASP A 1 83 ? -3.135 8.886 1.938 1.00 92.38 83 ASP A CA 1
ATOM 676 C C . ASP A 1 83 ? -4.494 9.529 1.626 1.00 92.38 83 ASP A C 1
ATOM 678 O O . ASP A 1 83 ? -5.292 9.750 2.534 1.00 92.38 83 ASP A O 1
ATOM 682 N N . ALA A 1 84 ? -4.802 9.779 0.350 1.00 91.06 84 ALA A N 1
ATOM 683 C CA . ALA A 1 84 ? -6.105 10.292 -0.060 1.00 91.06 84 ALA A CA 1
ATOM 684 C C . ALA A 1 84 ? -7.245 9.324 0.303 1.00 91.06 84 ALA A C 1
ATOM 686 O O . ALA A 1 84 ? -8.256 9.765 0.851 1.00 91.06 84 ALA A O 1
ATOM 687 N N . ILE A 1 85 ? -7.065 8.013 0.090 1.00 91.31 85 ILE A N 1
ATOM 688 C CA . ILE A 1 85 ? -8.044 7.001 0.526 1.00 91.31 85 ILE A CA 1
ATOM 689 C C . ILE A 1 85 ? -8.155 6.952 2.047 1.00 91.31 85 ILE A C 1
ATOM 691 O O . ILE A 1 85 ? -9.265 6.982 2.576 1.00 91.31 85 ILE A O 1
ATOM 695 N N . ALA A 1 86 ? -7.028 6.924 2.761 1.00 91.19 86 ALA A N 1
ATOM 696 C CA . ALA A 1 86 ? -7.040 6.897 4.221 1.00 91.19 86 ALA A CA 1
ATOM 697 C C . ALA A 1 86 ? -7.817 8.095 4.799 1.00 91.19 86 ALA A C 1
ATOM 699 O O . ALA A 1 86 ? -8.695 7.923 5.647 1.00 91.19 86 ALA A O 1
ATOM 700 N N . ARG A 1 87 ? -7.594 9.296 4.248 1.00 90.50 87 ARG A N 1
ATOM 701 C CA . ARG A 1 87 ? -8.349 10.508 4.601 1.00 90.50 87 ARG A CA 1
ATOM 702 C C . ARG A 1 87 ? -9.829 10.418 4.259 1.00 90.50 87 ARG A C 1
ATOM 704 O O . ARG A 1 87 ? -10.636 10.871 5.063 1.00 90.50 87 ARG A O 1
ATOM 711 N N . ALA A 1 88 ? -10.189 9.843 3.112 1.00 91.19 88 ALA A N 1
ATOM 712 C CA . ALA A 1 88 ? -11.589 9.648 2.736 1.00 91.19 88 ALA A CA 1
ATOM 713 C C . ALA A 1 88 ? -12.325 8.699 3.700 1.00 91.19 88 ALA A C 1
ATOM 715 O O . ALA A 1 88 ? -13.509 8.889 3.958 1.00 91.19 88 ALA A O 1
ATOM 716 N N . VAL A 1 89 ? -11.614 7.719 4.267 1.00 90.62 89 VAL A N 1
ATOM 717 C CA . VAL A 1 89 ? -12.129 6.797 5.297 1.00 90.62 89 VAL A CA 1
ATOM 718 C C . VAL A 1 89 ? -12.071 7.410 6.708 1.00 90.62 89 VAL A C 1
ATOM 720 O O . VAL A 1 89 ? -12.723 6.920 7.624 1.00 90.62 89 VAL A O 1
ATOM 723 N N . GLY A 1 90 ? -11.325 8.501 6.901 1.00 90.12 90 GLY A N 1
ATOM 724 C CA . GLY A 1 90 ? -11.186 9.175 8.194 1.00 90.12 90 GLY A CA 1
ATOM 725 C C . GLY A 1 90 ? -10.163 8.534 9.137 1.00 90.12 90 GLY A C 1
ATOM 726 O O . GLY A 1 90 ? -10.215 8.771 10.341 1.00 90.12 90 GLY A O 1
ATOM 727 N N . VAL A 1 91 ? -9.221 7.746 8.613 1.00 90.38 91 VAL A N 1
ATOM 728 C CA . VAL A 1 91 ? -8.172 7.063 9.394 1.00 90.38 91 VAL A CA 1
ATOM 729 C C . VAL A 1 91 ? -6.772 7.454 8.905 1.00 90.38 91 VAL A C 1
ATOM 731 O O . VAL A 1 91 ? -6.611 7.862 7.752 1.00 90.38 91 VAL A O 1
ATOM 734 N N . PRO A 1 92 ? -5.719 7.360 9.736 1.00 91.62 92 PRO A N 1
ATOM 735 C CA . PRO A 1 92 ? -4.372 7.691 9.290 1.00 91.62 92 PRO A CA 1
ATOM 736 C C . PRO A 1 92 ? -3.771 6.592 8.401 1.00 91.62 92 PRO A C 1
ATOM 738 O O . PRO A 1 92 ? -4.047 5.405 8.569 1.00 91.62 92 PRO A O 1
ATOM 741 N N . LEU A 1 93 ? -2.874 6.997 7.498 1.00 90.62 93 LEU A N 1
ATOM 742 C CA . LEU A 1 93 ? -1.928 6.105 6.828 1.00 90.62 93 LEU A CA 1
ATOM 743 C C . LEU A 1 93 ? -0.580 6.128 7.567 1.00 90.62 93 LEU A C 1
ATOM 745 O O . LEU A 1 93 ? 0.050 7.182 7.701 1.00 90.62 93 LEU A O 1
ATOM 749 N N . ILE A 1 94 ? -0.119 4.961 8.012 1.00 90.25 94 ILE A N 1
ATOM 750 C CA . ILE A 1 94 ? 1.150 4.763 8.719 1.00 90.25 94 ILE A CA 1
ATOM 751 C C . ILE A 1 94 ? 2.019 3.817 7.893 1.00 90.25 94 ILE A C 1
ATOM 753 O O . ILE A 1 94 ? 1.736 2.632 7.817 1.00 90.25 94 ILE A O 1
ATOM 757 N N . VAL A 1 95 ? 3.101 4.314 7.298 1.00 87.50 95 VAL A N 1
ATOM 758 C CA . VAL A 1 95 ? 3.985 3.517 6.429 1.00 87.50 95 VAL A CA 1
ATOM 759 C C . VAL A 1 95 ? 5.306 3.261 7.134 1.00 87.50 95 VAL A C 1
ATOM 761 O O . VAL A 1 95 ? 5.986 4.212 7.519 1.00 87.50 95 VAL A O 1
ATOM 764 N N . ASN A 1 96 ? 5.703 2.000 7.303 1.00 82.69 96 ASN A N 1
ATOM 765 C CA . ASN A 1 96 ? 6.911 1.608 8.042 1.00 82.69 96 ASN A CA 1
ATOM 766 C C . ASN A 1 96 ? 7.021 2.315 9.411 1.00 82.69 96 ASN A C 1
ATOM 768 O O . ASN A 1 96 ? 8.077 2.842 9.771 1.00 82.69 96 ASN A O 1
ATOM 772 N N . LEU A 1 97 ? 5.901 2.376 10.145 1.00 73.38 97 LEU A N 1
ATOM 773 C CA . LEU A 1 97 ? 5.761 3.066 11.442 1.00 73.38 97 LEU A CA 1
ATOM 774 C C . LEU A 1 97 ? 5.983 4.593 11.393 1.00 73.38 97 LEU A C 1
ATOM 776 O O . LEU A 1 97 ? 6.216 5.244 12.417 1.00 73.38 97 LEU A O 1
ATOM 780 N N . LYS A 1 98 ? 5.914 5.192 10.204 1.00 73.50 98 LYS A N 1
ATOM 781 C CA . LYS A 1 98 ? 6.089 6.628 9.982 1.00 73.50 98 LYS A CA 1
ATOM 782 C C . LYS A 1 98 ? 4.819 7.216 9.387 1.00 73.50 98 LYS A C 1
ATOM 784 O O . LYS A 1 98 ? 4.242 6.662 8.454 1.00 73.50 98 LYS A O 1
ATOM 789 N N . GLN A 1 99 ? 4.423 8.379 9.888 1.00 64.12 99 GLN A N 1
ATOM 790 C CA . GLN A 1 99 ? 3.321 9.152 9.333 1.00 64.12 99 GLN A CA 1
ATOM 791 C C . GLN A 1 99 ? 3.885 10.414 8.684 1.00 64.12 99 GLN A C 1
ATOM 793 O O . GLN A 1 99 ? 4.671 11.159 9.280 1.00 64.12 99 GLN A O 1
ATOM 798 N N . ARG A 1 100 ? 3.499 10.661 7.433 1.00 59.72 100 ARG A N 1
ATOM 799 C CA . ARG A 1 100 ? 3.882 11.882 6.725 1.00 59.72 100 ARG A CA 1
ATOM 800 C C . ARG A 1 100 ? 2.831 12.951 7.007 1.00 59.72 100 ARG A C 1
ATOM 802 O O . ARG A 1 100 ? 1.677 12.788 6.625 1.00 59.72 100 ARG A O 1
ATOM 809 N N . ARG A 1 101 ? 3.214 14.045 7.669 1.00 55.59 101 ARG A N 1
ATOM 810 C CA . ARG A 1 101 ? 2.359 15.239 7.757 1.00 55.59 101 ARG A CA 1
ATOM 811 C C . ARG A 1 101 ? 2.530 16.102 6.505 1.00 55.59 101 ARG A C 1
ATOM 813 O O . ARG A 1 101 ? 3.548 16.025 5.816 1.00 55.59 101 ARG A O 1
ATOM 820 N N . THR A 1 102 ? 1.516 16.915 6.215 1.00 49.88 102 THR A N 1
ATOM 821 C CA . THR A 1 102 ? 1.385 17.803 5.042 1.00 49.88 102 THR A CA 1
ATOM 822 C C . THR A 1 102 ? 2.563 18.767 4.832 1.00 49.88 102 THR A C 1
ATOM 824 O O . THR A 1 102 ? 2.734 19.287 3.735 1.00 49.88 102 THR A O 1
ATOM 827 N N . THR A 1 103 ? 3.426 18.959 5.831 1.00 44.66 103 THR A N 1
ATOM 828 C CA . THR A 1 103 ? 4.573 19.875 5.814 1.00 44.66 103 THR A CA 1
ATOM 829 C C . THR A 1 103 ? 5.917 19.147 5.886 1.00 44.66 103 THR A C 1
ATOM 831 O O . THR A 1 103 ? 6.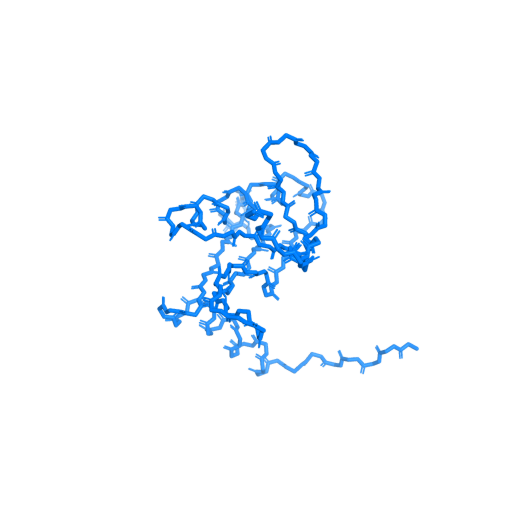629 19.303 6.862 1.00 44.66 103 THR A O 1
ATOM 834 N N . ALA A 1 104 ? 6.288 18.351 4.873 1.00 43.94 104 ALA A N 1
ATOM 835 C CA . ALA A 1 104 ? 7.630 17.757 4.648 1.00 43.94 104 ALA A CA 1
ATOM 836 C C . ALA A 1 104 ? 8.312 16.959 5.797 1.00 43.94 104 ALA A C 1
ATOM 838 O O . ALA A 1 104 ? 9.298 16.265 5.549 1.00 43.94 104 ALA A O 1
ATOM 839 N N . ALA A 1 105 ? 7.794 16.986 7.020 1.00 46.31 105 ALA A N 1
ATOM 840 C CA . ALA A 1 105 ? 8.342 16.357 8.199 1.00 46.31 105 ALA A CA 1
ATOM 841 C C . ALA A 1 105 ? 7.763 14.947 8.315 1.00 46.31 105 ALA A C 1
ATOM 843 O O . ALA A 1 105 ? 6.550 14.739 8.419 1.00 46.31 105 ALA A O 1
ATOM 844 N N . VAL A 1 106 ? 8.654 13.961 8.276 1.00 46.78 106 VAL A N 1
ATOM 845 C CA . VAL A 1 106 ? 8.338 12.582 8.634 1.00 46.78 106 VAL A CA 1
ATOM 846 C C . VAL A 1 106 ? 8.272 12.527 10.155 1.00 46.78 106 VAL A C 1
ATOM 848 O O . VAL A 1 106 ? 9.294 12.653 10.827 1.00 46.78 106 VAL A O 1
ATOM 851 N N . THR A 1 107 ? 7.077 12.360 10.709 1.00 48.81 107 THR A N 1
ATOM 852 C CA . THR A 1 107 ? 6.912 12.110 12.139 1.00 48.81 107 THR A CA 1
ATOM 853 C C . THR A 1 107 ? 6.936 10.598 12.322 1.00 48.81 107 THR A C 1
ATOM 855 O O . THR A 1 107 ? 6.125 9.877 11.740 1.00 48.81 107 THR A O 1
ATOM 858 N N . PHE A 1 108 ? 7.891 10.086 13.101 1.00 48.22 108 PHE A N 1
ATOM 859 C CA . PHE A 1 108 ? 7.712 8.754 13.676 1.00 48.22 108 PHE A CA 1
ATOM 860 C C . PHE A 1 108 ? 6.390 8.787 14.424 1.00 48.22 108 PHE A C 1
ATOM 862 O O . PHE A 1 108 ? 6.176 9.733 15.187 1.00 48.22 108 PHE A O 1
ATOM 869 N N . VAL A 1 109 ? 5.516 7.805 14.203 1.00 49.72 109 VAL A N 1
ATOM 870 C CA . VAL A 1 109 ? 4.341 7.664 15.059 1.00 49.72 109 VAL A CA 1
ATOM 871 C C . VAL A 1 109 ? 4.888 7.279 16.425 1.00 49.72 109 VAL A C 1
ATOM 873 O O . VAL A 1 109 ? 5.076 6.108 16.732 1.00 49.72 109 VAL A O 1
ATOM 876 N N . LYS A 1 110 ? 5.230 8.287 17.233 1.00 39.94 110 LYS A N 1
ATOM 877 C CA .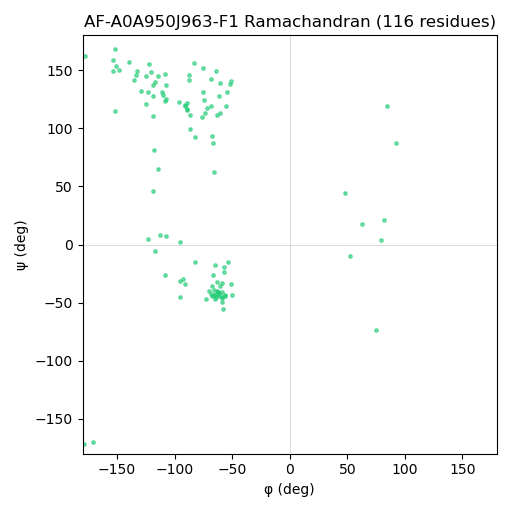 LYS A 1 110 ? 5.172 8.142 18.673 1.00 39.94 110 LYS A CA 1
ATOM 878 C C . LYS A 1 110 ? 3.701 7.837 18.900 1.00 39.94 110 LYS A C 1
ATOM 880 O O . LYS A 1 110 ? 2.883 8.704 18.574 1.00 39.94 110 LYS A O 1
ATOM 885 N N . PRO A 1 111 ? 3.339 6.627 19.357 1.00 40.06 111 PRO A N 1
ATOM 886 C CA . PRO A 1 111 ? 1.991 6.461 19.846 1.00 40.06 111 PRO A CA 1
ATOM 887 C C . PRO A 1 111 ? 1.784 7.594 20.851 1.00 40.06 111 PRO A C 1
ATOM 889 O O . PRO A 1 111 ? 2.725 7.961 21.567 1.00 40.06 111 PRO A O 1
ATOM 892 N N . ALA A 1 112 ? 0.599 8.194 20.868 1.00 43.88 112 ALA A N 1
ATOM 893 C CA . ALA A 1 112 ? 0.181 9.010 21.997 1.00 43.88 112 ALA A CA 1
ATOM 894 C C . ALA A 1 112 ? 0.024 8.071 23.208 1.00 43.88 112 ALA A C 1
ATOM 896 O O . ALA A 1 112 ? -1.062 7.841 23.719 1.00 43.88 112 ALA A O 1
ATOM 897 N N . LEU A 1 113 ? 1.123 7.436 23.618 1.00 38.03 113 LEU A N 1
ATOM 898 C CA . LEU A 1 113 ? 1.277 6.859 24.924 1.00 38.03 113 LEU A CA 1
ATOM 899 C C . LEU A 1 113 ? 1.199 8.065 25.847 1.00 38.03 113 LEU A C 1
ATOM 901 O O . LEU A 1 113 ? 2.113 8.887 25.856 1.00 38.03 113 LEU A O 1
ATOM 905 N N . LEU A 1 114 ? 0.109 8.111 26.610 1.00 42.00 114 LEU A N 1
ATOM 906 C CA . LEU A 1 114 ? -0.171 9.024 27.715 1.00 42.00 114 LEU A CA 1
ATOM 907 C C . LEU A 1 114 ? -0.931 10.302 27.319 1.00 42.00 114 LEU A C 1
ATOM 909 O O . LEU A 1 114 ? -0.354 11.362 27.114 1.00 42.00 114 LEU A O 1
ATOM 913 N N . GLY A 1 115 ? -2.261 10.167 27.324 1.00 34.44 115 GLY A N 1
ATOM 914 C CA . GLY A 1 115 ? -3.174 11.165 27.880 1.00 34.44 115 GLY A CA 1
ATOM 915 C C . GLY A 1 115 ? -3.575 12.316 26.964 1.00 34.44 115 GLY A C 1
ATOM 916 O O . GLY A 1 115 ? -2.774 13.181 26.622 1.00 34.44 115 GLY A O 1
ATOM 917 N N . LYS A 1 116 ? -4.883 12.422 26.700 1.00 37.81 116 LYS A N 1
ATOM 918 C CA . LYS A 1 116 ? -5.498 13.750 26.720 1.00 37.81 116 LYS A CA 1
ATOM 919 C C . LYS A 1 116 ? -5.187 14.333 28.099 1.00 37.81 116 LYS A C 1
ATOM 921 O O . LYS A 1 116 ? -5.532 13.717 29.103 1.00 37.81 116 LYS A O 1
ATOM 926 N N . SER A 1 117 ? -4.479 15.453 28.146 1.00 43.81 117 SER A N 1
ATOM 927 C CA . SER A 1 117 ? -4.513 16.314 29.321 1.00 43.81 117 SER A CA 1
ATOM 928 C C . SER A 1 117 ? -5.927 16.894 29.371 1.00 43.81 117 SER A C 1
ATOM 930 O O . SER A 1 117 ? -6.226 17.832 28.633 1.00 43.81 117 SER A O 1
ATOM 932 N N . GLU A 1 118 ? -6.812 16.237 30.118 1.00 41.31 118 GLU A N 1
ATOM 933 C CA . GLU A 1 118 ? -7.923 16.931 30.776 1.00 41.31 118 GLU A CA 1
ATOM 934 C C . GLU A 1 118 ? -7.376 17.730 31.962 1.00 41.31 118 GLU A C 1
ATOM 936 O O . GLU A 1 118 ? -6.421 17.235 32.612 1.00 41.31 118 GLU A O 1
#

Radius of gyration: 16.58 Å; Cα contacts (8 Å, |Δi|>4): 167; chains: 1; bounding box: 36×39×57 Å

pLDDT: mean 82.34, std 18.52, range [34.44, 97.12]

Secondary structure (DSSP, 8-state):
-------HHHHHHHHHHHHH-TTTEEEEEEEEEETTTEEEEEEEEEEEEEE-TTSS-EEEEEEEEEE-TT-TTHHHHHHHHHHHHHHHHT--EEBTTEEE-SSS-EEE-----S----

Sequence (118 aa):
MLHCPIAHAKSLAEVRRVVCDRDYGFAYLALEGDSRFGQRLVGTIGTIFVSWWYGDDHFFTDRWFFTLPGRRWAGPRLLAEADAIARAVGVPLIVNLKQRRTTAAVTFVKPALLGKSE